Protein AF-0000000069819076 (afdb_homodimer)

Solvent-accessible surface area (backbone atoms only — not comparable to full-atom values): 9063 Å² total; per-residue (Å²): 124,87,75,81,52,74,47,79,75,46,70,41,47,54,71,68,56,49,52,50,50,51,51,43,48,52,54,26,56,74,74,36,86,50,38,36,56,28,12,39,47,42,23,50,50,45,26,71,73,72,45,77,62,42,28,18,38,19,27,62,45,67,18,59,27,71,60,57,30,87,62,34,32,40,32,31,26,49,68,74,36,34,41,37,42,33,26,36,96,124,87,75,82,50,74,48,80,76,45,72,41,48,54,68,66,58,50,50,49,52,51,52,43,48,52,53,26,58,76,75,34,87,50,40,37,55,28,12,39,47,44,24,52,50,44,26,72,72,72,44,78,64,42,28,18,39,20,29,66,46,65,19,58,27,71,61,57,29,87,61,35,33,41,32,30,26,50,68,73,38,35,38,37,40,31,28,36,96

Secondary structure (DSSP, 8-state):
-----EEEEEEES-HHHHHHHHHHHHHHHHH--SHHHHHHHHHHHHHHHH-S-EEEEEEEEEEEE----TT-EEEEEETTEEEEEEE--/-----EEEEEEES-HHHHHHHHHHHHHHHHH--SHHHHHHHHHHHHHHHH-S-EEEEEEEEEEEE----TT-EEEEEETTEEEEEEE--

Sequence (178 aa):
MSEVKAIIKNADMSEGTQQRSIDCARDAMTQFTVAKEIAAYIKKEFDSTYGPIWHCVVGRQFGSYLTHEARHFIFFYMNQMAILIFKAGMSEVKAIIKNADMSEGTQQRSIDCARDAMTQFTVAKEIAAYIKKEFDSTYGPIWHCVVGRQFGSYLTHEARHFIFFYMNQMAILIFKAG

Foldseek 3Di:
DPPQDKFWDDFQADPVVVVVLVVLLVVLVVVDPDQVSSFVSSQVVCCVPPNDDKGKGKAQDDDDDADADGNFWTWMDRVRMIMTMGHHD/DPDQDKFWDDFQADPVVVVVLVVLLVVLVVPDPDQVSSFVSSQVVCCVVPNDDKGKGKAQDDDDDADADGNFWTWMDRVRMIMTMGHHD

Radius of gyration: 15.88 Å; Cα contacts (8 Å, |Δi|>4): 368; chains: 2; bounding box: 34×47×29 Å

pLDDT: mean 93.47, std 9.21, range [43.62, 98.38]

Structure (mmCIF, N/CA/C/O backbone):
data_AF-0000000069819076-model_v1
#
loop_
_entity.id
_entity.type
_entity.pdbx_description
1 polymer 'Dynein light chain'
#
loop_
_atom_site.group_PDB
_atom_site.id
_atom_site.type_symbol
_atom_site.label_atom_id
_atom_site.label_alt_id
_atom_site.label_comp_id
_atom_site.label_asym_id
_atom_site.label_entity_id
_atom_site.label_seq_id
_atom_site.pdbx_PDB_ins_code
_atom_site.Cartn_x
_atom_site.Cartn_y
_atom_site.Cartn_z
_atom_site.occupancy
_atom_site.B_iso_or_equiv
_atom_site.auth_seq_id
_atom_site.auth_comp_id
_atom_site.auth_asym_id
_atom_site.auth_atom_id
_atom_site.pdbx_PDB_model_num
ATOM 1 N N . MET A 1 1 ? -19.812 22.844 8.164 1 43.62 1 MET A N 1
ATOM 2 C CA . MET A 1 1 ? -19.312 21.703 7.395 1 43.62 1 MET A CA 1
ATOM 3 C C . MET A 1 1 ? -18.469 20.781 8.266 1 43.62 1 MET A C 1
ATOM 5 O O . MET A 1 1 ? -17.594 21.234 8.992 1 43.62 1 MET A O 1
ATOM 9 N N . SER A 1 2 ? -18.969 19.75 8.773 1 51.81 2 SER A N 1
ATOM 10 C CA . SER A 1 2 ? -18.375 18.922 9.82 1 51.81 2 SER A CA 1
ATOM 11 C C . SER A 1 2 ? -16.906 18.656 9.539 1 51.81 2 SER A C 1
ATOM 13 O O . SER A 1 2 ? -16.531 18.281 8.422 1 51.81 2 SER A O 1
ATOM 15 N N . GLU A 1 3 ? -16 19.25 10.227 1 63.34 3 GLU A N 1
ATOM 16 C CA . GLU A 1 3 ? -14.555 19.281 10.07 1 63.34 3 GLU A CA 1
ATOM 17 C C . GLU A 1 3 ? -13.984 17.859 9.961 1 63.34 3 GLU A C 1
ATOM 19 O O . GLU A 1 3 ? -14.32 17 10.766 1 63.34 3 GLU A O 1
ATOM 24 N N . VAL A 1 4 ? -13.523 17.438 8.781 1 76.25 4 VAL A N 1
ATOM 25 C CA . VAL A 1 4 ? -12.859 16.141 8.602 1 76.25 4 VAL A CA 1
ATOM 26 C C . VAL A 1 4 ? -11.727 16 9.609 1 76.25 4 VAL A C 1
ATOM 28 O O . VAL A 1 4 ? -10.789 16.797 9.625 1 76.25 4 VAL A O 1
ATOM 31 N N . LYS A 1 5 ? -12.008 15.156 10.609 1 89.5 5 LY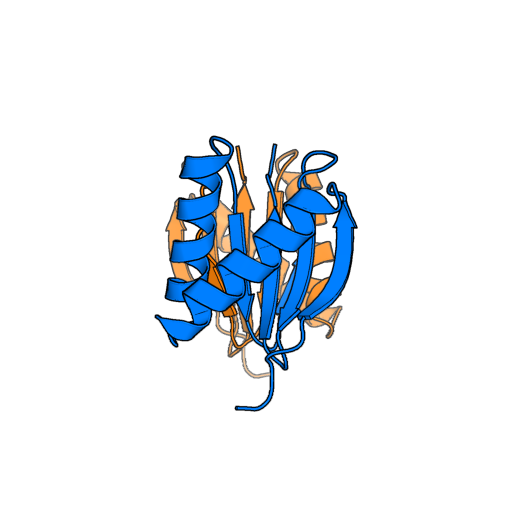S A N 1
ATOM 32 C CA . LYS A 1 5 ? -11.031 14.922 11.664 1 89.5 5 LYS A CA 1
ATOM 33 C C . LYS A 1 5 ? -10.039 13.836 11.273 1 89.5 5 LYS A C 1
ATOM 35 O O . LYS A 1 5 ? -10.438 12.781 10.758 1 89.5 5 LYS A O 1
ATOM 40 N N . ALA A 1 6 ? -8.844 14.18 11.375 1 95.69 6 ALA A N 1
ATOM 41 C CA . ALA A 1 6 ? -7.781 13.203 11.133 1 95.69 6 ALA A CA 1
ATOM 42 C C . ALA A 1 6 ? -7.367 12.508 12.422 1 95.69 6 ALA A C 1
ATOM 44 O O . ALA A 1 6 ? -7.25 13.148 13.469 1 95.69 6 ALA A O 1
ATOM 45 N N . ILE A 1 7 ? -7.281 11.188 12.414 1 97.06 7 ILE A N 1
ATOM 46 C CA . ILE A 1 7 ? -6.789 10.391 13.539 1 97.06 7 ILE A CA 1
ATOM 47 C C . ILE A 1 7 ? -5.562 9.594 13.102 1 97.06 7 ILE A C 1
ATOM 49 O O . ILE A 1 7 ? -5.68 8.641 12.328 1 97.06 7 ILE A O 1
ATOM 53 N N . ILE A 1 8 ? -4.434 9.977 13.719 1 97.38 8 ILE A N 1
ATOM 54 C CA . ILE A 1 8 ? -3.201 9.266 13.398 1 97.38 8 ILE A CA 1
ATOM 55 C C . ILE A 1 8 ? -3.141 7.953 14.18 1 97.38 8 ILE A C 1
ATOM 57 O O . ILE A 1 8 ? -3.24 7.957 15.414 1 97.38 8 ILE A O 1
ATOM 61 N N . LYS A 1 9 ? -3.01 6.898 13.422 1 96.75 9 LYS A N 1
ATOM 62 C CA . LYS A 1 9 ? -2.916 5.59 14.062 1 96.75 9 LYS A CA 1
ATOM 63 C C . LYS A 1 9 ? -1.46 5.191 14.281 1 96.75 9 LYS A C 1
ATOM 65 O O . LYS A 1 9 ? -1.131 4.57 15.297 1 96.75 9 LYS A O 1
ATOM 70 N N . ASN A 1 10 ? -0.64 5.434 13.352 1 96.38 10 ASN A N 1
ATOM 71 C CA . ASN A 1 10 ? 0.79 5.156 13.43 1 96.38 10 ASN A CA 1
ATOM 72 C C . ASN A 1 10 ? 1.602 6.168 12.625 1 96.38 10 ASN A C 1
ATOM 74 O O . ASN A 1 10 ? 1.202 6.559 11.531 1 96.38 10 ASN A O 1
ATOM 78 N N . ALA A 1 11 ? 2.682 6.652 13.281 1 97.19 11 ALA A N 1
ATOM 79 C CA . ALA A 1 11 ? 3.543 7.59 12.57 1 97.19 11 ALA A CA 1
ATOM 80 C C . ALA A 1 11 ? 5 7.426 12.992 1 97.19 11 ALA A C 1
ATOM 82 O O . ALA A 1 11 ? 5.293 7.246 14.18 1 97.19 11 ALA A O 1
ATOM 83 N N . ASP A 1 12 ? 5.871 7.25 12.023 1 97.25 12 ASP A N 1
ATOM 84 C CA . ASP A 1 12 ? 7.312 7.441 12.141 1 97.25 12 ASP A CA 1
ATOM 85 C C . ASP A 1 12 ? 7.785 8.594 11.266 1 97.25 12 ASP A C 1
ATOM 87 O O . ASP A 1 12 ? 8.352 8.375 10.188 1 97.25 12 ASP A O 1
ATOM 91 N N . MET A 1 13 ? 7.473 9.758 11.742 1 96.25 13 MET A N 1
ATOM 92 C CA . MET A 1 13 ? 7.625 10.984 10.969 1 96.25 13 MET A CA 1
ATOM 93 C C . MET A 1 13 ? 7.551 12.211 11.875 1 96.25 13 MET A C 1
ATOM 95 O O . MET A 1 13 ? 6.922 12.172 12.93 1 96.25 13 MET A O 1
ATOM 99 N N . SER A 1 14 ? 8.18 13.273 11.492 1 96.56 14 SER A N 1
ATOM 100 C CA . SER A 1 14 ? 8.117 14.492 12.297 1 96.56 14 SER A CA 1
ATOM 101 C C . SER A 1 14 ? 6.691 15.031 12.375 1 96.56 14 SER A C 1
ATOM 103 O O . SER A 1 14 ? 5.883 14.805 11.469 1 96.56 14 SER A O 1
ATOM 105 N N . GLU A 1 15 ? 6.406 15.711 13.461 1 96.5 15 GLU A N 1
ATOM 106 C CA . GLU A 1 15 ? 5.07 16.266 13.648 1 96.5 15 GLU A CA 1
ATOM 107 C C . GLU A 1 15 ? 4.707 17.219 12.508 1 96.5 15 GLU A C 1
ATOM 109 O O . GLU A 1 15 ? 3.551 17.266 12.078 1 96.5 15 GLU A O 1
ATOM 114 N N . GLY A 1 16 ? 5.629 17.953 12.109 1 96.31 16 GLY A N 1
ATOM 115 C CA . GLY A 1 16 ? 5.383 18.859 11 1 96.31 16 GLY A CA 1
ATOM 116 C C . GLY A 1 16 ? 4.965 18.141 9.727 1 96.31 16 GLY A C 1
ATOM 117 O O . GLY A 1 16 ? 4.004 18.547 9.07 1 96.31 16 GLY A O 1
ATOM 118 N N . THR A 1 17 ? 5.68 17.141 9.383 1 96.88 17 THR A N 1
ATOM 119 C CA . THR A 1 17 ? 5.367 16.391 8.172 1 96.88 17 THR A CA 1
ATOM 120 C C . THR A 1 17 ? 4.051 15.641 8.328 1 96.88 17 THR A C 1
ATOM 122 O O . THR A 1 17 ? 3.309 15.469 7.359 1 96.88 17 THR A O 1
ATOM 125 N N . GLN A 1 18 ? 3.758 15.234 9.547 1 97.88 18 GLN A N 1
ATOM 126 C CA . GLN A 1 18 ? 2.461 14.617 9.805 1 97.88 18 GLN A CA 1
ATOM 127 C C . GLN A 1 18 ? 1.318 15.562 9.461 1 97.88 18 GLN A C 1
ATOM 129 O O . GLN A 1 18 ? 0.36 15.18 8.789 1 97.88 18 GLN A O 1
ATOM 134 N N . GLN A 1 19 ? 1.513 16.766 9.922 1 97.56 19 GLN A N 1
ATOM 135 C CA . GLN A 1 19 ? 0.475 17.75 9.641 1 97.56 19 GLN A CA 1
ATOM 136 C C . GLN A 1 19 ? 0.372 18.031 8.141 1 97.56 19 GLN A C 1
ATOM 138 O O . GLN A 1 19 ? -0.726 18.203 7.609 1 97.56 19 GLN A O 1
ATOM 143 N N . ARG A 1 20 ? 1.512 18.062 7.516 1 97.06 20 ARG A N 1
ATOM 144 C CA . ARG A 1 20 ? 1.506 18.234 6.066 1 97.06 20 ARG A CA 1
ATOM 145 C C . ARG A 1 20 ? 0.796 17.062 5.379 1 97.06 20 ARG A C 1
ATOM 147 O O . ARG A 1 20 ? 0.088 17.266 4.391 1 97.06 20 ARG A O 1
ATOM 154 N N . SER A 1 21 ? 0.999 15.875 5.824 1 98.31 21 SER A N 1
ATOM 155 C CA . SER A 1 21 ? 0.324 14.703 5.289 1 98.31 21 SER A CA 1
ATOM 156 C C . SER A 1 21 ? -1.191 14.836 5.395 1 98.31 21 SER A C 1
ATOM 158 O O . SER A 1 21 ? -1.913 14.57 4.43 1 98.31 21 SER A O 1
ATOM 160 N N . ILE A 1 22 ? -1.616 15.297 6.504 1 98 22 ILE A N 1
ATOM 161 C CA . ILE A 1 22 ? -3.041 15.461 6.766 1 98 22 ILE A CA 1
ATOM 162 C C . ILE A 1 22 ? -3.613 16.547 5.859 1 98 22 ILE A C 1
ATOM 164 O O . ILE A 1 22 ? -4.664 16.359 5.242 1 98 22 ILE A O 1
ATOM 168 N N . ASP A 1 23 ? -2.93 17.578 5.781 1 97.69 23 ASP A N 1
ATOM 169 C CA . ASP A 1 23 ? -3.385 18.688 4.934 1 97.69 23 ASP A CA 1
ATOM 170 C C . ASP A 1 23 ? -3.455 18.266 3.471 1 97.69 23 ASP A C 1
ATOM 172 O O . ASP A 1 23 ? -4.398 18.609 2.76 1 97.69 23 ASP A O 1
ATOM 176 N N . CYS A 1 24 ? -2.502 17.594 3.041 1 97.69 24 CYS A N 1
ATOM 177 C CA . CYS A 1 24 ? -2.475 17.109 1.663 1 97.69 24 CYS A CA 1
ATOM 178 C C . CYS A 1 24 ? -3.645 16.172 1.388 1 97.69 24 CYS A C 1
ATOM 180 O O . CYS A 1 24 ? -4.277 16.266 0.335 1 97.69 24 CYS A O 1
ATOM 182 N N . ALA A 1 25 ? -3.873 15.289 2.332 1 97.88 25 ALA A N 1
ATOM 183 C CA . ALA A 1 25 ? -4.988 14.359 2.191 1 97.88 25 ALA A CA 1
ATOM 184 C C . ALA A 1 25 ? -6.32 15.102 2.139 1 97.88 25 ALA A C 1
ATOM 186 O O . ALA A 1 25 ? -7.199 14.75 1.344 1 97.88 25 ALA A O 1
ATOM 187 N N . ARG A 1 26 ? -6.434 16.062 2.957 1 97.12 26 ARG A N 1
ATOM 188 C CA . ARG A 1 26 ? -7.645 16.891 2.953 1 97.12 26 ARG A CA 1
ATOM 189 C C . ARG A 1 26 ? -7.848 17.547 1.598 1 97.12 26 ARG A C 1
ATOM 191 O O . ARG A 1 26 ? -8.953 17.531 1.045 1 97.12 26 ARG A O 1
ATOM 198 N N . ASP A 1 27 ? -6.812 18.125 1.108 1 97.38 27 ASP A N 1
ATOM 199 C CA . ASP A 1 27 ? -6.871 18.75 -0.208 1 97.38 27 ASP A CA 1
ATOM 200 C C . ASP A 1 27 ? -7.27 17.75 -1.281 1 97.38 27 ASP A C 1
ATOM 202 O O . ASP A 1 27 ? -8.117 18.031 -2.131 1 97.38 27 ASP A O 1
ATOM 206 N N . ALA A 1 28 ? -6.648 16.641 -1.259 1 97.62 28 ALA A N 1
ATOM 207 C CA . ALA A 1 28 ? -6.93 15.602 -2.244 1 97.62 28 ALA A CA 1
ATOM 208 C C . ALA A 1 28 ? -8.391 15.172 -2.182 1 97.62 28 ALA A C 1
ATOM 210 O O . ALA A 1 28 ? -9.047 15.023 -3.217 1 97.62 28 ALA A O 1
ATOM 211 N N . MET A 1 29 ? -8.914 15.008 -0.981 1 96.12 29 MET A N 1
ATOM 212 C CA . MET A 1 29 ? -10.266 14.492 -0.795 1 96.12 29 MET A CA 1
ATOM 213 C C . MET A 1 29 ? -11.305 15.555 -1.158 1 96.12 29 MET A C 1
ATOM 215 O O . MET A 1 29 ? -12.477 15.227 -1.362 1 96.12 29 MET A O 1
ATOM 219 N N . THR A 1 30 ? -10.898 16.828 -1.165 1 95.69 30 THR A N 1
ATOM 220 C CA . THR A 1 30 ? -11.789 17.891 -1.623 1 95.69 30 THR A CA 1
ATOM 221 C C . THR A 1 30 ? -11.859 17.922 -3.146 1 95.69 30 THR A C 1
ATOM 223 O O . THR A 1 30 ? -12.836 18.406 -3.721 1 95.69 30 THR A O 1
ATOM 226 N N . GLN A 1 31 ? -10.875 17.312 -3.812 1 97.19 31 GLN A N 1
ATOM 227 C CA . GLN A 1 31 ? -10.758 17.406 -5.266 1 97.19 31 GLN A CA 1
ATOM 228 C C . GLN A 1 31 ? -11.18 16.094 -5.93 1 97.19 31 GLN A C 1
ATOM 230 O O . GLN A 1 31 ? -11.648 16.094 -7.07 1 97.19 31 GLN A O 1
ATOM 235 N N . PHE A 1 32 ? -10.984 15.031 -5.223 1 96.94 32 PHE A N 1
ATOM 236 C CA . PHE A 1 32 ? -11.219 13.719 -5.82 1 96.94 32 PHE A CA 1
ATOM 237 C C . PHE A 1 32 ? -12.07 12.852 -4.906 1 96.94 32 PHE A C 1
ATOM 239 O O . PHE A 1 32 ? -12.047 13.016 -3.684 1 96.94 32 PHE A O 1
ATOM 246 N N . THR A 1 33 ? -12.789 11.883 -5.527 1 95 33 THR A N 1
ATOM 247 C CA . THR A 1 33 ? -13.609 10.961 -4.75 1 95 33 THR A CA 1
ATOM 248 C C . THR A 1 33 ? -13.062 9.531 -4.855 1 95 33 THR A C 1
ATOM 250 O O . THR A 1 33 ? -13.305 8.703 -3.973 1 95 33 THR A O 1
ATOM 253 N N . VAL A 1 34 ? -12.359 9.266 -5.941 1 95.31 34 VAL A N 1
ATOM 254 C CA . VAL A 1 34 ? -11.828 7.926 -6.172 1 95.31 34 VAL A CA 1
ATOM 255 C C . VAL A 1 34 ? -10.531 7.742 -5.387 1 95.31 34 VAL A C 1
ATOM 257 O O . VAL A 1 34 ? -9.641 8.586 -5.449 1 95.31 34 VAL A O 1
ATOM 260 N N . ALA A 1 35 ? -10.477 6.656 -4.664 1 96.5 35 ALA A N 1
ATOM 261 C CA . ALA A 1 35 ? -9.336 6.391 -3.791 1 96.5 35 ALA A CA 1
ATOM 262 C C . ALA A 1 35 ? -8.023 6.457 -4.562 1 96.5 35 ALA A C 1
ATOM 264 O O . ALA A 1 35 ? -7.047 7.039 -4.086 1 96.5 35 ALA A O 1
ATOM 265 N N . LYS A 1 36 ? -8.016 5.914 -5.734 1 95.88 36 LYS A N 1
ATOM 266 C CA . LYS A 1 36 ? -6.805 5.883 -6.551 1 95.88 36 LYS A CA 1
ATOM 267 C C . LYS A 1 36 ? -6.348 7.293 -6.91 1 95.88 36 LYS A C 1
ATOM 269 O O . LYS A 1 36 ? -5.148 7.578 -6.926 1 95.88 36 LYS A O 1
ATOM 274 N N . GLU A 1 37 ? -7.254 8.133 -7.184 1 97.81 37 GLU A N 1
ATOM 275 C CA . GLU A 1 37 ? -6.922 9.508 -7.551 1 97.81 37 GLU A CA 1
ATOM 276 C C . GLU A 1 37 ? -6.434 10.305 -6.344 1 97.81 37 GLU A C 1
ATOM 278 O O . GLU A 1 37 ? -5.535 11.141 -6.469 1 97.81 37 GLU A O 1
ATOM 283 N N . ILE A 1 38 ? -7.043 10.039 -5.238 1 97.88 38 ILE A N 1
ATOM 284 C CA . ILE A 1 38 ? -6.594 10.664 -4 1 97.88 38 ILE A CA 1
ATOM 285 C C . ILE A 1 38 ? -5.152 10.258 -3.707 1 97.88 38 ILE A C 1
ATOM 287 O O . ILE A 1 38 ? -4.301 11.102 -3.443 1 97.88 38 ILE A O 1
ATOM 291 N N . ALA A 1 39 ? -4.922 9.016 -3.859 1 98.31 39 ALA A N 1
ATOM 292 C CA . ALA A 1 39 ? -3.576 8.492 -3.627 1 98.31 39 ALA A CA 1
ATOM 293 C C . ALA A 1 39 ? -2.574 9.094 -4.605 1 98.31 39 ALA A C 1
ATOM 295 O O . ALA A 1 39 ? -1.453 9.438 -4.223 1 98.31 39 ALA A O 1
ATOM 296 N N . ALA A 1 40 ? -2.984 9.242 -5.809 1 98.06 40 ALA A N 1
ATOM 297 C CA . ALA A 1 40 ? -2.109 9.805 -6.832 1 98.06 40 ALA A CA 1
ATOM 298 C C . ALA A 1 40 ? -1.734 11.25 -6.5 1 98.06 40 ALA A C 1
ATOM 300 O O . ALA A 1 40 ? -0.568 11.633 -6.609 1 98.06 40 ALA A O 1
ATOM 301 N N . TYR A 1 41 ? -2.686 11.961 -6.09 1 98.38 41 TYR A N 1
ATOM 302 C CA . TYR A 1 41 ? -2.445 13.359 -5.738 1 98.38 41 TYR A CA 1
ATOM 303 C C . TYR A 1 41 ? -1.442 13.461 -4.594 1 98.38 41 TYR A C 1
ATOM 305 O O . TYR A 1 41 ? -0.481 14.234 -4.676 1 98.38 41 TYR A O 1
ATOM 313 N N . ILE A 1 42 ? -1.637 12.68 -3.58 1 98.25 42 ILE A N 1
ATOM 314 C CA . ILE A 1 42 ? -0.795 12.742 -2.391 1 98.25 42 ILE A CA 1
ATOM 315 C C . ILE A 1 42 ? 0.629 12.312 -2.744 1 98.25 42 ILE A C 1
ATOM 317 O O . ILE A 1 42 ? 1.594 12.984 -2.367 1 98.25 42 ILE A O 1
ATOM 321 N N . LYS A 1 43 ? 0.694 11.242 -3.412 1 97.5 43 LYS A N 1
ATOM 322 C CA . LYS A 1 43 ? 2.004 10.727 -3.795 1 97.5 43 LYS A CA 1
ATOM 323 C C . LYS A 1 43 ? 2.777 11.75 -4.625 1 97.5 43 LYS A C 1
ATOM 325 O O . LYS A 1 43 ? 3.969 11.961 -4.398 1 97.5 43 LYS A O 1
ATOM 330 N N . LYS A 1 44 ? 2.188 12.336 -5.574 1 97.5 44 LYS A N 1
ATOM 331 C CA . LYS A 1 44 ? 2.824 13.328 -6.438 1 97.5 44 LYS A CA 1
ATOM 332 C C . LYS A 1 44 ? 3.234 14.562 -5.641 1 97.5 44 LYS A C 1
ATOM 334 O O . LYS A 1 44 ? 4.32 15.109 -5.848 1 97.5 44 LYS A O 1
ATOM 339 N N . GLU A 1 45 ? 2.383 14.977 -4.77 1 97.69 45 GLU A N 1
ATOM 340 C CA . GLU A 1 45 ? 2.709 16.125 -3.922 1 97.69 45 GLU A CA 1
ATOM 341 C C . GLU A 1 45 ? 3.934 15.836 -3.057 1 97.69 45 GLU A C 1
ATOM 343 O O . GLU A 1 45 ? 4.809 16.688 -2.904 1 97.69 45 GLU A O 1
ATOM 348 N N . PHE A 1 46 ? 3.988 14.68 -2.562 1 97.31 46 PHE A N 1
ATOM 349 C CA . PHE A 1 46 ? 5.105 14.32 -1.698 1 97.31 46 PHE A CA 1
ATOM 350 C C . PHE A 1 46 ? 6.387 14.164 -2.508 1 97.31 46 PHE A C 1
ATOM 352 O O . PHE A 1 46 ? 7.461 14.586 -2.068 1 97.31 46 PHE A O 1
ATOM 359 N N . ASP A 1 47 ? 6.254 13.625 -3.604 1 96 47 ASP A N 1
ATOM 360 C CA . ASP A 1 47 ? 7.426 13.539 -4.465 1 96 47 ASP A CA 1
ATOM 361 C C . ASP A 1 47 ? 7.945 14.93 -4.828 1 96 47 ASP A C 1
ATOM 363 O O . ASP A 1 47 ? 9.156 15.156 -4.848 1 96 47 ASP A O 1
ATOM 367 N N . SER A 1 48 ? 7.023 15.719 -5.137 1 97.25 48 SER A N 1
ATOM 368 C CA . SER A 1 48 ? 7.395 17.062 -5.543 1 97.25 48 SER A CA 1
ATOM 369 C C . SER A 1 48 ? 8 17.859 -4.383 1 97.25 48 SER A C 1
ATOM 371 O O . SER A 1 48 ? 8.953 18.609 -4.566 1 97.25 48 SER A O 1
ATOM 373 N N . THR A 1 49 ? 7.527 17.641 -3.186 1 96.44 49 THR A N 1
ATOM 374 C CA . THR A 1 49 ? 7.906 18.438 -2.023 1 96.44 49 THR A CA 1
ATOM 375 C C . THR A 1 49 ? 9.156 17.859 -1.361 1 96.44 49 THR A C 1
ATOM 377 O O . THR A 1 49 ? 10.023 18.609 -0.907 1 96.44 49 THR A O 1
ATOM 380 N N . TYR A 1 50 ? 9.289 16.516 -1.293 1 93.94 50 TYR A N 1
ATOM 381 C CA . TYR A 1 50 ? 10.32 15.906 -0.465 1 93.94 50 TYR A CA 1
ATOM 382 C C . TYR A 1 50 ? 11.258 15.055 -1.308 1 93.94 50 TYR A C 1
ATOM 384 O O . TYR A 1 50 ? 12.219 14.469 -0.786 1 93.94 50 TYR A O 1
ATOM 392 N N . GLY A 1 51 ? 11.047 14.953 -2.613 1 92 51 GLY A N 1
ATOM 393 C CA . GLY A 1 51 ? 11.859 14.102 -3.465 1 92 51 GLY A CA 1
ATOM 394 C C . GLY A 1 51 ? 11.375 12.672 -3.512 1 92 51 GLY A C 1
ATOM 395 O O . GLY A 1 51 ? 10.75 12.188 -2.564 1 92 51 GLY A O 1
ATOM 396 N N . PRO A 1 52 ? 11.594 11.977 -4.574 1 88.44 52 PRO A N 1
ATOM 397 C CA . PRO A 1 52 ? 11.211 10.57 -4.688 1 88.44 52 PRO A CA 1
ATOM 398 C C . PRO A 1 52 ? 11.945 9.672 -3.695 1 88.44 52 PRO A C 1
ATOM 400 O O . PRO A 1 52 ? 12.992 10.055 -3.17 1 88.44 52 PRO A O 1
ATOM 403 N N . ILE A 1 53 ? 11.352 8.383 -3.344 1 89.25 53 ILE A N 1
ATOM 404 C CA . ILE A 1 53 ? 10.234 7.66 -3.936 1 89.25 53 ILE A CA 1
ATOM 405 C C . ILE A 1 53 ? 9.156 7.43 -2.883 1 89.25 53 ILE A C 1
ATOM 407 O O . ILE A 1 53 ? 9.328 6.625 -1.968 1 89.25 53 ILE A O 1
ATOM 411 N N . TRP A 1 54 ? 8.047 8.188 -2.84 1 94.69 54 TRP A N 1
ATOM 412 C CA . TRP A 1 54 ? 6.934 8 -1.913 1 94.69 54 TRP A CA 1
ATOM 413 C C . TRP A 1 54 ? 5.887 7.062 -2.5 1 94.69 54 TRP A C 1
ATOM 415 O O . TRP A 1 54 ? 5.844 6.852 -3.715 1 94.69 54 TRP A O 1
ATOM 425 N N . HIS A 1 55 ? 5.047 6.488 -1.625 1 96 55 HIS A N 1
ATOM 426 C CA . HIS A 1 55 ? 3.906 5.633 -1.939 1 96 55 HIS A CA 1
ATOM 427 C C . HIS A 1 55 ? 2.686 6.02 -1.11 1 96 55 HIS A C 1
ATOM 429 O O . HIS A 1 55 ? 2.82 6.445 0.038 1 96 55 HIS A O 1
ATOM 435 N N . CYS A 1 56 ? 1.58 5.887 -1.694 1 97.69 56 CYS A N 1
ATOM 436 C CA . CYS A 1 56 ? 0.363 6.191 -0.952 1 97.69 56 CYS A CA 1
ATOM 437 C C . CYS A 1 56 ? -0.721 5.156 -1.233 1 97.69 56 CYS A C 1
ATOM 439 O O . CYS A 1 56 ? -0.92 4.758 -2.383 1 97.69 56 CYS A O 1
ATOM 441 N N . VAL A 1 57 ? -1.365 4.703 -0.224 1 97.75 57 VAL A N 1
ATOM 442 C CA . VAL A 1 57 ? -2.539 3.838 -0.295 1 97.75 57 VAL A CA 1
ATOM 443 C C . VAL A 1 57 ? -3.717 4.508 0.411 1 97.75 57 VAL A C 1
ATOM 445 O O . VAL A 1 57 ? -3.5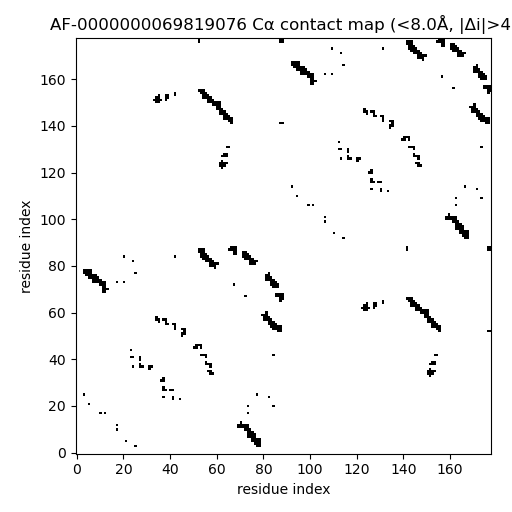68 5.031 1.517 1 97.75 57 VAL A O 1
ATOM 448 N N . VAL A 1 58 ? -4.855 4.5 -0.205 1 98 58 VAL A N 1
ATOM 449 C CA . VAL A 1 58 ? -6.07 5.102 0.336 1 98 58 VAL A CA 1
ATOM 450 C C . VAL A 1 58 ? -7.227 4.109 0.236 1 98 58 VAL A C 1
ATOM 452 O O . VAL A 1 58 ? -7.43 3.486 -0.808 1 98 58 VAL A O 1
ATOM 455 N N . GLY A 1 59 ? -7.961 4.004 1.368 1 96.75 59 GLY A N 1
ATOM 456 C CA . GLY A 1 59 ? -9.109 3.113 1.282 1 96.75 59 GLY A CA 1
ATOM 457 C C . GLY A 1 59 ? -9.852 2.975 2.596 1 96.75 59 GLY A C 1
ATOM 458 O O . GLY A 1 59 ? -9.461 3.568 3.604 1 96.75 59 GLY A O 1
ATOM 459 N N . ARG A 1 60 ? -10.977 2.225 2.631 1 92.88 60 ARG A N 1
ATOM 460 C CA . ARG A 1 60 ? -11.82 2.061 3.812 1 92.88 60 ARG A CA 1
ATOM 461 C C . ARG A 1 60 ? -11.539 0.733 4.508 1 92.88 60 ARG A C 1
ATOM 463 O O . ARG A 1 60 ? -11.727 0.609 5.719 1 92.88 60 ARG A O 1
ATOM 470 N N . GLN A 1 61 ? -11.164 -0.322 3.783 1 92.25 61 GLN A N 1
ATOM 471 C CA . GLN A 1 61 ? -10.969 -1.646 4.363 1 92.25 61 GLN A CA 1
ATOM 472 C C . GLN A 1 61 ? -9.75 -2.34 3.756 1 92.25 61 GLN A C 1
ATOM 474 O O . GLN A 1 61 ? -9.891 -3.18 2.865 1 92.25 61 GLN A O 1
ATOM 479 N N . PHE A 1 62 ? -8.625 -1.96 4.367 1 95.88 62 PHE A N 1
ATOM 480 C CA . PHE A 1 62 ? -7.426 -2.639 3.895 1 95.88 62 PHE A CA 1
ATOM 481 C C . PHE A 1 62 ? -6.426 -2.826 5.027 1 95.88 62 PHE A C 1
ATOM 483 O O . PHE A 1 62 ? -6.531 -2.176 6.07 1 95.88 62 PHE A O 1
ATOM 490 N N . GLY A 1 63 ? -5.578 -3.732 4.863 1 95.5 63 GLY A N 1
ATOM 491 C CA . GLY A 1 63 ? -4.387 -3.961 5.668 1 95.5 63 GLY A CA 1
ATOM 492 C C . GLY A 1 63 ? -3.111 -3.996 4.844 1 95.5 63 GLY A C 1
ATOM 493 O O . GLY A 1 63 ? -3.146 -4.289 3.646 1 95.5 63 GLY A O 1
ATOM 494 N N . SER A 1 64 ? -2.035 -3.582 5.566 1 95 64 SER A N 1
ATOM 495 C CA . SER A 1 64 ? -0.765 -3.545 4.848 1 95 64 SER A CA 1
ATOM 496 C C . SER A 1 64 ? 0.386 -4.008 5.73 1 95 64 SER A C 1
ATOM 498 O O . SER A 1 64 ? 0.266 -4.023 6.957 1 95 64 SER A O 1
ATOM 500 N N . TYR A 1 65 ? 1.311 -4.543 5.121 1 93.25 65 TYR A N 1
ATOM 501 C CA . TYR A 1 65 ? 2.594 -4.844 5.742 1 93.25 65 TYR A CA 1
ATOM 502 C C . TYR A 1 65 ? 3.75 -4.406 4.852 1 93.25 65 TYR A C 1
ATOM 504 O O . TYR A 1 65 ? 3.957 -4.961 3.771 1 93.25 65 TYR A O 1
ATOM 512 N N . LEU A 1 66 ? 4.391 -3.352 5.32 1 90.75 66 LEU A N 1
ATOM 513 C CA . LEU A 1 66 ? 5.363 -2.66 4.48 1 90.75 66 LEU A CA 1
ATOM 514 C C . LEU A 1 66 ? 6.66 -2.412 5.246 1 90.75 66 LEU A C 1
ATOM 516 O O . LEU A 1 66 ? 6.645 -2.262 6.469 1 90.75 66 LEU A O 1
ATOM 520 N N . THR A 1 67 ? 7.715 -2.406 4.52 1 87.75 67 THR A N 1
ATOM 521 C CA . THR A 1 67 ? 8.992 -1.923 5.039 1 87.75 67 THR A CA 1
ATOM 522 C C . THR A 1 67 ? 9.25 -0.487 4.59 1 87.75 67 THR A C 1
ATOM 524 O O . THR A 1 67 ? 9.219 -0.19 3.395 1 87.75 67 THR A O 1
ATOM 527 N N . HIS A 1 68 ? 9.43 0.378 5.531 1 85.38 68 HIS A N 1
ATOM 528 C CA . HIS A 1 68 ? 9.602 1.783 5.18 1 85.38 68 HIS A CA 1
ATOM 529 C C . HIS A 1 68 ? 10.914 2.328 5.73 1 85.38 68 HIS A C 1
ATOM 531 O O . HIS A 1 68 ? 11.5 1.751 6.656 1 85.38 68 HIS A O 1
ATOM 537 N N . GLU A 1 69 ? 11.422 3.322 5.09 1 87.12 69 GLU A N 1
ATOM 538 C CA . GLU A 1 69 ? 12.562 4.07 5.617 1 87.12 69 GLU A CA 1
ATOM 539 C C . GLU A 1 69 ? 12.203 4.777 6.922 1 87.12 69 GLU A C 1
ATOM 541 O O . GLU A 1 69 ? 11.078 5.262 7.082 1 87.12 69 GLU A O 1
ATOM 546 N N . ALA A 1 70 ? 13.148 4.859 7.75 1 89.69 70 ALA A N 1
ATOM 547 C CA . ALA A 1 70 ? 12.945 5.531 9.031 1 89.69 70 ALA A CA 1
ATOM 548 C C . ALA A 1 70 ? 12.547 6.992 8.828 1 89.69 70 ALA A C 1
ATOM 550 O O . ALA A 1 70 ? 13.078 7.668 7.945 1 89.69 70 ALA A O 1
ATOM 551 N N . ARG A 1 71 ? 11.539 7.457 9.648 1 93.12 71 ARG A N 1
ATOM 552 C CA . ARG A 1 71 ? 11.07 8.836 9.727 1 93.12 71 ARG A CA 1
ATOM 553 C C . ARG A 1 71 ? 10.289 9.227 8.477 1 93.12 71 ARG A C 1
ATOM 555 O O . ARG A 1 71 ? 10.117 10.414 8.195 1 93.12 71 ARG A O 1
ATOM 562 N N . HIS A 1 72 ? 9.805 8.242 7.656 1 95.94 72 HIS A N 1
ATOM 563 C CA . HIS A 1 72 ? 9.047 8.531 6.441 1 95.94 72 HIS A CA 1
ATOM 564 C C . HIS A 1 72 ? 7.824 7.629 6.328 1 95.94 72 HIS A C 1
ATOM 566 O O . HIS A 1 72 ? 7.578 7.039 5.273 1 95.94 72 HIS A O 1
ATOM 572 N N . PHE A 1 73 ? 7.074 7.645 7.445 1 97.12 73 PHE A N 1
ATOM 573 C CA . PHE A 1 73 ? 5.895 6.789 7.48 1 97.12 73 PHE A CA 1
ATOM 574 C C . PHE A 1 73 ? 4.773 7.441 8.281 1 97.12 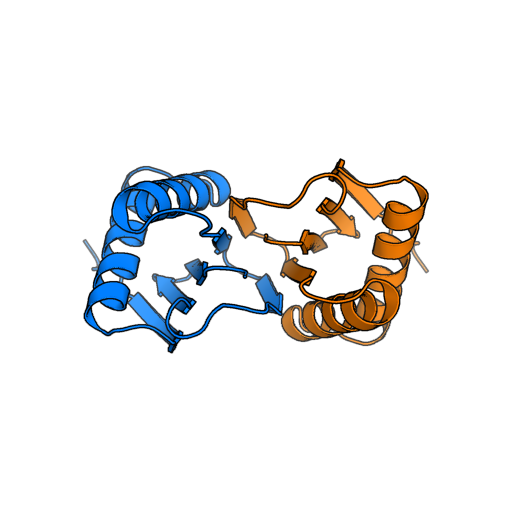73 PHE A C 1
ATOM 576 O O . PHE A 1 73 ? 5.004 7.926 9.391 1 97.12 73 PHE A O 1
ATOM 583 N N . ILE A 1 74 ? 3.521 7.34 7.703 1 98.19 74 ILE A N 1
ATOM 584 C CA . ILE A 1 74 ? 2.357 7.754 8.477 1 98.19 74 ILE A CA 1
ATOM 585 C C . ILE A 1 74 ? 1.125 6.984 8.008 1 98.19 74 ILE A C 1
ATOM 587 O O . ILE A 1 74 ? 0.95 6.746 6.812 1 98.19 74 ILE A O 1
ATOM 591 N N . PHE A 1 75 ? 0.339 6.582 8.969 1 97.81 75 PHE A N 1
ATOM 592 C CA . PHE A 1 75 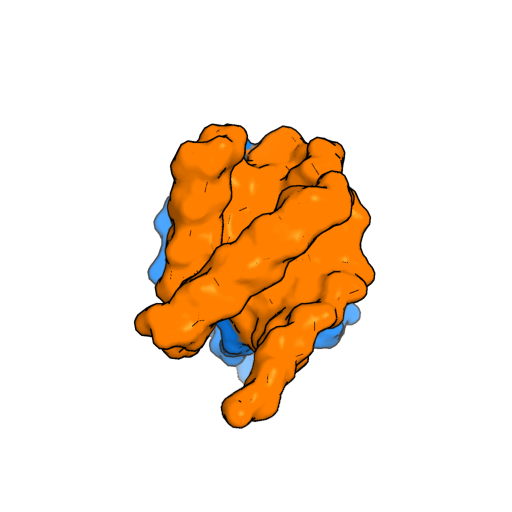? -0.949 5.926 8.773 1 97.81 75 PHE A CA 1
ATOM 593 C C . PHE A 1 75 ? -2.037 6.609 9.594 1 97.81 75 PHE A C 1
ATOM 595 O O . PHE A 1 75 ? -1.949 6.672 10.82 1 97.81 75 PHE A O 1
ATOM 602 N N . PHE A 1 76 ? -3.051 7.094 8.914 1 98.25 76 PHE A N 1
ATOM 603 C CA . PHE A 1 76 ? -4.086 7.816 9.641 1 98.25 76 PHE A CA 1
ATOM 604 C C . PHE A 1 76 ? -5.434 7.68 8.938 1 98.25 76 PHE A C 1
ATOM 606 O O . PHE A 1 76 ? -5.508 7.207 7.805 1 98.25 76 PHE A O 1
ATOM 613 N N . TYR A 1 77 ? -6.441 8.062 9.711 1 97 77 TYR A N 1
ATOM 614 C CA . TYR A 1 77 ? -7.801 8.094 9.18 1 97 77 TYR A CA 1
ATOM 615 C C . TYR A 1 77 ? -8.281 9.531 9 1 97 77 TYR A C 1
ATOM 617 O O . TYR A 1 77 ? -7.977 10.398 9.82 1 97 77 TYR A O 1
ATOM 625 N N . MET A 1 78 ? -8.914 9.742 7.922 1 96 78 MET A N 1
ATOM 626 C CA . MET A 1 78 ? -9.781 10.898 7.75 1 96 78 MET A CA 1
ATOM 627 C C . MET A 1 78 ? -11.25 10.484 7.684 1 96 78 MET A C 1
ATOM 629 O O . MET A 1 78 ? -11.703 9.961 6.66 1 96 78 MET A O 1
ATOM 633 N N . ASN A 1 79 ? -11.898 10.766 8.781 1 89.81 79 ASN A N 1
ATOM 634 C CA . ASN A 1 79 ? -13.18 10.102 8.992 1 89.81 79 ASN A CA 1
ATOM 635 C C . ASN A 1 79 ? -13.062 8.586 8.828 1 89.81 79 ASN A C 1
ATOM 637 O O . ASN A 1 79 ? -12.406 7.922 9.633 1 89.81 79 ASN A O 1
ATOM 641 N N . GLN A 1 80 ? -13.727 8.086 7.715 1 91.44 80 GLN A N 1
ATOM 642 C CA . GLN A 1 80 ? -13.695 6.629 7.605 1 91.44 80 GLN A CA 1
ATOM 643 C C . GLN A 1 80 ? -12.68 6.176 6.566 1 91.44 80 GLN A C 1
ATOM 645 O O . GLN A 1 80 ? -12.477 4.977 6.367 1 91.44 80 GLN A O 1
ATOM 650 N N . MET A 1 81 ? -11.969 7.113 6.012 1 94.88 81 MET A N 1
ATOM 651 C CA . MET A 1 81 ? -10.984 6.781 4.984 1 94.88 81 MET A CA 1
ATOM 652 C C . MET A 1 81 ? -9.594 6.629 5.594 1 94.88 81 MET A C 1
ATOM 654 O O . MET A 1 81 ? -9.117 7.523 6.293 1 94.88 81 MET A O 1
ATOM 658 N N . ALA A 1 82 ? -8.977 5.492 5.355 1 97.19 82 ALA A N 1
ATOM 659 C CA . ALA A 1 82 ? -7.613 5.25 5.809 1 97.19 82 ALA A CA 1
ATOM 660 C C . ALA A 1 82 ? -6.598 5.723 4.77 1 97.19 82 ALA A C 1
ATOM 662 O O . ALA A 1 82 ? -6.785 5.516 3.57 1 97.19 82 ALA A O 1
ATOM 663 N N . ILE A 1 83 ? -5.496 6.332 5.211 1 98.12 83 ILE A N 1
ATOM 664 C CA . ILE A 1 83 ? -4.449 6.844 4.336 1 98.12 83 ILE A CA 1
ATOM 665 C C . ILE A 1 83 ? -3.082 6.391 4.848 1 98.12 83 ILE A C 1
ATOM 667 O O . ILE A 1 83 ? -2.754 6.586 6.02 1 98.12 83 ILE A O 1
ATOM 671 N N . LEU A 1 84 ? -2.355 5.785 3.949 1 98 84 LEU A N 1
ATOM 672 C CA . LEU A 1 84 ? -1.001 5.316 4.219 1 98 84 LEU A CA 1
ATOM 673 C C . LEU A 1 84 ? 0.002 5.988 3.285 1 98 84 LEU A C 1
ATOM 675 O O . LEU A 1 84 ? -0.12 5.887 2.062 1 98 84 LEU A O 1
ATOM 679 N N . ILE A 1 85 ? 0.931 6.715 3.855 1 98 85 ILE A N 1
ATOM 680 C CA . ILE A 1 85 ? 1.994 7.395 3.121 1 98 85 ILE A CA 1
ATOM 681 C C . ILE A 1 85 ? 3.354 6.945 3.648 1 98 85 ILE A C 1
ATOM 683 O O . ILE A 1 85 ? 3.592 6.957 4.859 1 98 85 ILE A O 1
ATOM 687 N N . PHE A 1 86 ? 4.215 6.52 2.719 1 96.62 86 PHE A N 1
ATOM 688 C CA . PHE A 1 86 ? 5.508 6.059 3.207 1 96.62 86 PHE A CA 1
ATOM 689 C C . PHE A 1 86 ? 6.547 6.082 2.092 1 96.62 86 PHE A C 1
ATOM 691 O O . PHE A 1 86 ? 6.199 6.191 0.914 1 96.62 86 PHE A O 1
ATOM 698 N N . LYS A 1 87 ? 7.766 6.152 2.475 1 92.69 87 LYS A N 1
ATOM 699 C CA . LYS A 1 87 ? 8.883 5.875 1.577 1 92.69 87 LYS A CA 1
ATOM 700 C C . LYS A 1 87 ? 9.422 4.465 1.785 1 92.69 87 LYS A C 1
ATOM 702 O O . LYS A 1 87 ? 9.578 4.016 2.924 1 92.69 87 LYS A O 1
ATOM 707 N N . ALA A 1 88 ? 9.344 3.691 0.534 1 81.06 88 ALA A N 1
ATOM 708 C CA . ALA A 1 88 ? 9.891 2.338 0.611 1 81.06 88 ALA A CA 1
ATOM 709 C C . ALA A 1 88 ? 11.344 2.307 0.146 1 81.06 88 ALA A C 1
ATOM 711 O O . ALA A 1 88 ? 11.664 2.77 -0.951 1 81.06 88 ALA A O 1
ATOM 712 N N . GLY A 1 89 ? 12.438 2.137 0.873 1 63.34 89 GLY A N 1
ATOM 713 C CA . GLY A 1 89 ? 13.852 2.053 0.542 1 63.34 89 GLY A CA 1
ATOM 714 C C . GLY A 1 89 ? 14.75 1.973 1.764 1 63.34 89 GLY A C 1
ATOM 715 O O . GLY A 1 89 ? 14.312 2.271 2.879 1 63.34 89 GLY A O 1
ATOM 716 N N . MET B 1 1 ? -15.961 -26.953 -2.959 1 43.94 1 MET B N 1
ATOM 717 C CA . MET B 1 1 ? -15.5 -25.719 -2.311 1 43.94 1 MET B CA 1
ATOM 718 C C . MET B 1 1 ? -15.172 -24.656 -3.344 1 43.94 1 MET B C 1
ATOM 720 O O . MET B 1 1 ? -14.477 -24.922 -4.324 1 43.94 1 MET B O 1
ATOM 724 N N . SER B 1 2 ? -15.992 -23.734 -3.611 1 52.28 2 SER B N 1
ATOM 725 C CA . SER B 1 2 ? -15.93 -22.828 -4.746 1 52.28 2 SER B CA 1
ATOM 726 C C . SER B 1 2 ? -14.523 -22.25 -4.926 1 52.28 2 SER B C 1
ATOM 728 O O . SER B 1 2 ? -13.906 -21.797 -3.957 1 52.28 2 SER B O 1
ATOM 730 N N . GLU B 1 3 ? -13.805 -22.656 -5.891 1 63.81 3 GLU B N 1
ATOM 731 C CA . GLU B 1 3 ? -12.406 -22.391 -6.195 1 63.81 3 GLU B CA 1
ATOM 732 C C . GLU B 1 3 ? -12.125 -20.891 -6.207 1 63.81 3 GLU B C 1
ATOM 734 O O . GLU B 1 3 ? -12.852 -20.125 -6.832 1 63.81 3 GLU B O 1
ATOM 739 N N . VAL B 1 4 ? -11.391 -20.344 -5.215 1 76.62 4 VAL B N 1
ATOM 740 C CA . VAL B 1 4 ? -10.961 -18.953 -5.195 1 76.62 4 VAL B CA 1
ATOM 741 C C . VAL B 1 4 ? -10.258 -18.609 -6.508 1 76.62 4 VAL B C 1
ATOM 743 O O . VAL B 1 4 ? -9.234 -19.203 -6.84 1 76.62 4 VAL B O 1
ATOM 746 N N . LYS B 1 5 ? -10.992 -17.859 -7.32 1 89.62 5 LYS B N 1
ATOM 747 C CA . LYS B 1 5 ? -10.461 -17.453 -8.617 1 89.62 5 LYS B CA 1
ATOM 748 C C . LYS B 1 5 ? -9.641 -16.172 -8.5 1 89.62 5 LYS B C 1
ATOM 750 O O . LYS B 1 5 ? -10.07 -15.211 -7.855 1 89.62 5 LYS B O 1
ATOM 755 N N . ALA B 1 6 ? -8.492 -16.25 -8.992 1 95.75 6 ALA B N 1
ATOM 756 C CA . ALA B 1 6 ? -7.633 -15.07 -9.039 1 95.75 6 ALA B CA 1
ATOM 757 C C . ALA B 1 6 ? -7.773 -14.344 -10.375 1 95.75 6 ALA B C 1
ATOM 759 O O . ALA B 1 6 ? -7.824 -14.984 -11.43 1 95.75 6 ALA B O 1
ATOM 760 N N . ILE B 1 7 ? -7.973 -13.047 -10.344 1 97.06 7 ILE B N 1
ATOM 761 C CA . ILE B 1 7 ? -8.008 -12.203 -11.539 1 97.06 7 ILE B CA 1
ATOM 762 C C . ILE B 1 7 ? -6.918 -11.141 -11.453 1 97.06 7 ILE B C 1
ATOM 764 O O . ILE B 1 7 ? -7.004 -10.211 -10.641 1 97.06 7 ILE B O 1
ATOM 768 N N . ILE B 1 8 ? -5.961 -11.281 -12.383 1 97.31 8 ILE B N 1
ATOM 769 C CA . ILE B 1 8 ? -4.875 -10.312 -12.422 1 97.31 8 ILE B CA 1
ATOM 770 C C . ILE B 1 8 ? -5.336 -9.047 -13.148 1 97.31 8 ILE B C 1
ATOM 772 O O . ILE B 1 8 ? -5.789 -9.117 -14.297 1 97.31 8 ILE B O 1
ATOM 776 N N . LYS B 1 9 ? -5.234 -7.961 -12.422 1 96.69 9 LYS B N 1
ATOM 777 C CA . LYS B 1 9 ? -5.621 -6.684 -13.023 1 96.69 9 LYS B CA 1
ATOM 778 C C . LYS B 1 9 ? -4.418 -5.988 -13.648 1 96.69 9 LYS B C 1
ATOM 780 O O . LYS B 1 9 ? -4.539 -5.348 -14.695 1 96.69 9 LYS B O 1
ATOM 785 N N . ASN B 1 10 ? -3.324 -6.012 -13.008 1 96.44 10 ASN B N 1
ATOM 786 C CA . ASN B 1 10 ? -2.076 -5.43 -13.492 1 96.44 10 ASN B CA 1
ATOM 787 C C . ASN B 1 10 ? -0.865 -6.211 -12.992 1 96.44 10 ASN B C 1
ATOM 789 O O . ASN B 1 10 ? -0.83 -6.637 -11.836 1 96.44 10 ASN B O 1
ATOM 793 N N . ALA B 1 11 ? 0.071 -6.473 -13.953 1 97.19 11 ALA B N 1
ATOM 794 C CA . ALA B 1 11 ? 1.288 -7.172 -13.555 1 97.19 11 ALA B CA 1
ATOM 795 C C . ALA B 1 11 ? 2.486 -6.707 -14.375 1 97.19 11 ALA B C 1
ATOM 797 O O . ALA B 1 11 ? 2.375 -6.508 -15.586 1 97.19 11 ALA B O 1
ATOM 798 N N . ASP B 1 12 ? 3.539 -6.316 -13.695 1 97.19 12 ASP B N 1
ATOM 799 C CA . ASP B 1 12 ? 4.891 -6.195 -14.234 1 97.19 12 ASP B CA 1
ATOM 800 C C . ASP B 1 12 ? 5.836 -7.191 -13.562 1 97.19 12 ASP B C 1
ATOM 802 O O . ASP B 1 12 ? 6.633 -6.816 -12.703 1 97.19 12 ASP B O 1
ATOM 806 N N . MET B 1 13 ? 5.66 -8.414 -13.977 1 96.19 13 MET B N 1
ATOM 807 C CA . MET B 1 13 ? 6.293 -9.547 -13.32 1 96.19 13 MET B CA 1
ATOM 808 C C . MET B 1 13 ? 6.23 -10.797 -14.203 1 96.19 13 MET B C 1
ATOM 810 O O . MET B 1 13 ? 5.32 -10.93 -15.023 1 96.19 13 MET B O 1
ATOM 814 N N . SER B 1 14 ? 7.152 -11.688 -14.055 1 96.5 14 SER B N 1
ATOM 815 C CA . SER B 1 14 ? 7.125 -12.914 -14.844 1 96.5 14 SER B CA 1
ATOM 816 C C . SER B 1 14 ? 5.895 -13.75 -14.516 1 96.5 14 SER B C 1
ATOM 818 O O . SER B 1 14 ? 5.355 -13.672 -13.414 1 96.5 14 SER B O 1
ATOM 820 N N . GLU B 1 15 ? 5.465 -14.508 -15.5 1 96.5 15 GLU B N 1
ATOM 821 C CA . GLU B 1 15 ? 4.285 -15.352 -15.312 1 96.5 15 GLU B CA 1
ATOM 822 C C . GLU B 1 15 ? 4.484 -16.312 -14.148 1 96.5 15 GLU B C 1
ATOM 824 O O . GLU B 1 15 ? 3.541 -16.609 -13.398 1 96.5 15 GLU B O 1
ATOM 829 N N . GLY B 1 16 ? 5.617 -16.812 -14.07 1 96.31 16 GLY B N 1
ATOM 830 C CA . GLY B 1 16 ? 5.91 -17.719 -12.961 1 96.31 16 GLY B CA 1
ATOM 831 C C . GLY B 1 16 ? 5.734 -17.062 -11.602 1 96.31 16 GLY B C 1
ATOM 832 O O . GLY B 1 16 ? 5.129 -17.656 -10.703 1 96.31 16 GLY B O 1
ATOM 833 N N . THR B 1 17 ? 6.285 -15.922 -11.438 1 96.88 17 THR B N 1
ATOM 834 C CA . THR B 1 17 ? 6.188 -15.211 -10.172 1 96.88 17 THR B CA 1
ATOM 835 C C . THR B 1 17 ? 4.75 -14.766 -9.906 1 96.88 17 THR B C 1
ATOM 837 O O . THR B 1 17 ? 4.309 -14.719 -8.758 1 96.88 17 THR B O 1
ATOM 840 N N . GLN B 1 18 ? 4.027 -14.477 -10.961 1 97.88 18 GLN B N 1
ATOM 841 C CA . GLN B 1 18 ? 2.611 -14.164 -10.812 1 97.88 18 GLN B CA 1
ATOM 842 C C . GLN B 1 18 ? 1.855 -15.328 -10.18 1 97.88 18 GLN B C 1
ATOM 844 O O . GLN B 1 18 ? 1.072 -15.133 -9.25 1 97.88 18 GLN B O 1
ATOM 849 N N . GLN B 1 19 ? 2.16 -16.469 -10.727 1 97.56 19 GLN B N 1
ATOM 850 C CA . GLN B 1 19 ? 1.492 -17.641 -10.18 1 97.56 19 GLN B CA 1
ATOM 851 C C . GLN B 1 19 ? 1.895 -17.875 -8.727 1 97.56 19 GLN B C 1
ATOM 853 O O . GLN B 1 19 ? 1.067 -18.281 -7.902 1 97.56 19 GLN B O 1
ATOM 858 N N . ARG B 1 20 ? 3.148 -17.656 -8.445 1 97.06 20 ARG B N 1
ATOM 859 C CA . ARG B 1 20 ? 3.604 -17.766 -7.066 1 97.06 20 ARG B CA 1
ATOM 860 C C . ARG B 1 20 ? 2.887 -16.766 -6.168 1 97.06 20 ARG B C 1
ATOM 862 O O . ARG B 1 20 ? 2.557 -17.078 -5.023 1 97.06 20 ARG B O 1
ATOM 869 N N . SER B 1 21 ? 2.682 -15.578 -6.617 1 98.25 21 SER B N 1
ATOM 870 C CA . SER B 1 21 ? 1.95 -14.555 -5.875 1 98.25 21 SER B CA 1
ATOM 871 C C . SER B 1 21 ? 0.538 -15.023 -5.539 1 98.25 21 SER B C 1
ATOM 873 O O . SER B 1 21 ? 0.089 -14.891 -4.398 1 98.25 21 SER B O 1
ATOM 875 N N . ILE B 1 22 ? -0.075 -15.602 -6.488 1 98 22 ILE B N 1
ATOM 876 C CA . ILE B 1 22 ? -1.443 -16.078 -6.332 1 98 22 ILE B CA 1
ATOM 877 C C . ILE B 1 22 ? -1.473 -17.234 -5.328 1 98 22 ILE B C 1
ATOM 879 O O . ILE B 1 22 ? -2.314 -17.266 -4.43 1 98 22 ILE B O 1
ATOM 883 N N . ASP B 1 23 ? -0.593 -18.094 -5.496 1 97.69 23 ASP B N 1
ATOM 884 C CA . ASP B 1 23 ? -0.529 -19.234 -4.59 1 97.69 23 ASP B CA 1
ATOM 885 C C . ASP B 1 23 ? -0.263 -18.781 -3.156 1 97.69 23 ASP B C 1
ATOM 887 O O . ASP B 1 23 ? -0.854 -19.312 -2.213 1 97.69 23 ASP B O 1
ATOM 891 N N . CYS B 1 24 ? 0.606 -17.906 -2.998 1 97.62 24 CYS B N 1
ATOM 892 C CA . CYS B 1 24 ? 0.927 -17.391 -1.673 1 97.62 24 CYS B CA 1
ATOM 893 C C . CYS B 1 24 ? -0.288 -16.719 -1.041 1 97.62 24 CYS B C 1
ATOM 895 O O . CYS B 1 24 ? -0.555 -16.906 0.148 1 97.62 24 CYS B O 1
ATOM 897 N N . ALA B 1 25 ? -0.966 -15.938 -1.843 1 97.81 25 ALA B N 1
ATOM 898 C CA . ALA B 1 25 ? -2.168 -15.273 -1.354 1 97.81 25 ALA B CA 1
ATOM 899 C C . ALA B 1 25 ? -3.23 -16.281 -0.937 1 97.81 25 ALA B C 1
ATOM 901 O O . ALA B 1 25 ? -3.893 -16.109 0.089 1 97.81 25 ALA B O 1
ATOM 902 N N . ARG B 1 26 ? -3.367 -17.297 -1.71 1 97.12 26 ARG B N 1
ATOM 903 C CA . ARG B 1 26 ? -4.316 -18.344 -1.379 1 97.12 26 ARG B CA 1
ATOM 904 C C . ARG B 1 26 ? -3.965 -19 -0.047 1 97.12 26 ARG B C 1
ATOM 906 O O . ARG B 1 26 ? -4.836 -19.203 0.804 1 97.12 26 ARG B O 1
ATOM 913 N N . ASP B 1 27 ? -2.729 -19.297 0.091 1 97.38 27 ASP B N 1
ATOM 914 C CA . ASP B 1 27 ? -2.262 -19.875 1.345 1 97.38 27 ASP B CA 1
ATOM 915 C C . ASP B 1 27 ? -2.541 -18.953 2.521 1 97.38 27 ASP B C 1
ATOM 917 O O . ASP B 1 27 ? -3.016 -19.391 3.57 1 97.38 27 ASP B O 1
ATOM 921 N N . ALA B 1 28 ? -2.207 -17.734 2.355 1 97.62 28 ALA B N 1
ATOM 922 C CA . ALA B 1 28 ? -2.41 -16.75 3.412 1 97.62 28 ALA B CA 1
ATOM 923 C C . ALA B 1 28 ? -3.885 -16.656 3.795 1 97.62 28 ALA B C 1
ATOM 925 O O . ALA B 1 28 ? -4.223 -16.625 4.98 1 97.62 28 ALA B O 1
ATOM 926 N N . MET B 1 29 ? -4.762 -16.656 2.803 1 96.12 29 MET B N 1
ATOM 927 C CA . MET B 1 29 ? -6.188 -16.453 3.037 1 96.12 29 MET B CA 1
ATOM 928 C C . MET B 1 29 ? -6.82 -17.703 3.656 1 96.12 29 MET B C 1
ATOM 930 O O . MET B 1 29 ? -7.926 -17.641 4.195 1 96.12 29 MET B O 1
ATOM 934 N N . THR B 1 30 ? -6.156 -18.844 3.508 1 95.69 30 THR B N 1
ATOM 935 C CA . THR B 1 30 ? -6.613 -20.062 4.172 1 95.69 30 THR B CA 1
ATOM 936 C C . THR B 1 30 ? -6.227 -20.047 5.645 1 95.69 30 THR B C 1
ATOM 938 O O . THR B 1 30 ? -6.863 -20.703 6.465 1 95.69 30 THR B O 1
ATOM 941 N N . GLN B 1 31 ? -5.262 -19.234 6.016 1 97.12 31 GLN B N 1
ATOM 942 C CA . GLN B 1 31 ? -4.715 -19.234 7.367 1 97.12 31 GLN B CA 1
ATOM 943 C C . GLN B 1 31 ? -5.199 -18.031 8.172 1 97.12 31 GLN B C 1
ATOM 945 O O . GLN B 1 31 ? -5.305 -18.094 9.398 1 97.12 31 GLN B O 1
ATOM 950 N N . PHE B 1 32 ? -5.453 -16.984 7.477 1 96.94 32 PHE B N 1
ATOM 951 C CA . PHE B 1 32 ? -5.781 -15.727 8.156 1 96.94 32 PHE B CA 1
ATOM 952 C C . PHE B 1 32 ? -7.035 -15.102 7.559 1 96.94 32 PHE B C 1
ATOM 954 O O . PHE B 1 32 ? -7.336 -15.297 6.379 1 96.94 32 PHE B O 1
ATOM 961 N N . THR B 1 33 ? -7.742 -14.289 8.391 1 95.06 33 THR B N 1
ATOM 962 C CA . THR B 1 33 ? -8.93 -13.594 7.918 1 95.06 33 THR B CA 1
ATOM 963 C C . THR B 1 33 ? -8.703 -12.086 7.902 1 95.06 33 THR B C 1
ATOM 965 O O . THR B 1 33 ? -9.367 -11.367 7.152 1 95.06 33 THR B O 1
ATOM 968 N N . VAL B 1 34 ? -7.781 -11.633 8.742 1 95.19 34 VAL B N 1
ATOM 969 C CA . VAL B 1 34 ? -7.512 -10.203 8.844 1 95.19 34 VAL B CA 1
ATOM 970 C C . VAL B 1 34 ? -6.57 -9.766 7.723 1 95.19 34 VAL B C 1
ATOM 972 O O . VAL B 1 34 ? -5.531 -10.398 7.496 1 95.19 34 VAL B O 1
ATOM 975 N N . ALA B 1 35 ? -6.965 -8.719 7.062 1 96.38 35 ALA B N 1
ATOM 976 C CA . ALA B 1 35 ? -6.219 -8.242 5.902 1 96.38 35 ALA B CA 1
ATOM 977 C C . ALA B 1 35 ? -4.754 -7.996 6.25 1 96.38 35 ALA B C 1
ATOM 979 O O . ALA B 1 35 ? -3.857 -8.367 5.492 1 96.38 35 ALA B O 1
ATOM 980 N N . LYS B 1 36 ? -4.539 -7.41 7.383 1 95.81 36 LYS B N 1
ATOM 981 C CA . LYS B 1 36 ? -3.182 -7.09 7.812 1 95.81 36 LYS B CA 1
ATOM 982 C C . LYS B 1 36 ? -2.344 -8.352 7.973 1 95.81 36 LYS B C 1
ATOM 984 O O . LYS B 1 36 ? -1.159 -8.367 7.633 1 95.81 36 LYS B O 1
ATOM 989 N N . GLU B 1 37 ? -2.912 -9.359 8.469 1 97.81 37 GLU B N 1
ATOM 990 C CA . GLU B 1 37 ? -2.197 -10.609 8.688 1 97.81 37 GLU B CA 1
ATOM 991 C C . GLU B 1 37 ? -1.918 -11.32 7.367 1 97.81 37 GLU B C 1
ATOM 993 O O . GLU B 1 37 ? -0.863 -11.938 7.195 1 97.81 37 GLU B O 1
ATOM 998 N N . ILE B 1 38 ? -2.865 -11.242 6.496 1 97.88 38 ILE B N 1
ATOM 999 C CA . ILE B 1 38 ? -2.67 -11.805 5.16 1 97.88 38 ILE B CA 1
ATOM 1000 C C . ILE B 1 38 ? -1.502 -11.102 4.473 1 97.88 38 ILE B C 1
ATOM 1002 O O . ILE B 1 38 ? -0.601 -11.75 3.943 1 97.88 38 ILE B O 1
ATOM 1006 N N . ALA B 1 39 ? -1.52 -9.828 4.582 1 98.25 39 ALA B N 1
ATOM 1007 C CA . ALA B 1 39 ? -0.45 -9.031 3.986 1 98.25 39 ALA B CA 1
ATOM 1008 C C . ALA B 1 39 ? 0.9 -9.375 4.613 1 98.25 39 ALA B C 1
ATOM 1010 O O . ALA B 1 39 ? 1.909 -9.477 3.91 1 98.25 39 ALA B O 1
ATOM 1011 N N . ALA B 1 40 ? 0.897 -9.562 5.883 1 98 40 ALA B N 1
ATOM 1012 C CA . ALA B 1 40 ? 2.133 -9.891 6.59 1 98 40 ALA B CA 1
ATOM 1013 C C . ALA B 1 40 ? 2.701 -11.219 6.117 1 98 40 ALA B C 1
ATOM 1015 O O . ALA B 1 40 ? 3.904 -11.336 5.875 1 98 40 ALA B O 1
ATOM 1016 N N . TYR B 1 41 ? 1.853 -12.141 5.984 1 98.31 41 TYR B N 1
ATOM 1017 C CA . TYR B 1 41 ? 2.279 -13.461 5.531 1 98.31 41 TYR B CA 1
ATOM 1018 C C . TYR B 1 41 ? 2.906 -13.383 4.145 1 98.31 41 TYR B C 1
ATOM 1020 O O . TYR B 1 41 ? 3.994 -13.922 3.92 1 98.31 41 TYR B O 1
ATOM 1028 N N . ILE B 1 42 ? 2.266 -12.703 3.252 1 98.19 42 ILE B N 1
ATOM 1029 C CA . ILE B 1 42 ? 2.717 -12.617 1.868 1 98.19 42 ILE B CA 1
ATOM 1030 C C . ILE B 1 42 ? 4.055 -11.883 1.807 1 98.19 42 ILE B C 1
ATOM 1032 O O . ILE B 1 42 ? 4.988 -12.336 1.143 1 98.19 42 ILE B O 1
ATOM 1036 N N . LYS B 1 43 ? 4.078 -10.789 2.463 1 97.38 43 LYS B N 1
ATOM 1037 C CA . LYS B 1 43 ? 5.301 -9.984 2.465 1 97.38 43 LYS B CA 1
ATOM 1038 C C . LYS B 1 43 ? 6.48 -10.789 3 1 97.38 43 LYS B C 1
ATOM 1040 O O . LYS B 1 43 ? 7.574 -10.75 2.43 1 97.38 43 LYS B O 1
ATOM 1045 N N . LYS B 1 44 ? 6.328 -11.461 4.066 1 97.38 44 LYS B N 1
ATOM 1046 C CA . LYS B 1 44 ? 7.387 -12.266 4.676 1 97.38 44 LYS B CA 1
ATOM 1047 C C . LYS B 1 44 ? 7.809 -13.406 3.754 1 97.38 44 LYS B C 1
ATOM 1049 O O . LYS B 1 44 ? 9 -13.695 3.619 1 97.38 44 LYS B O 1
ATOM 1054 N N . GLU B 1 45 ? 6.855 -14.031 3.146 1 97.56 45 GLU B N 1
ATOM 1055 C CA . GLU B 1 45 ? 7.16 -15.102 2.205 1 97.56 45 GLU B CA 1
ATOM 1056 C C . GLU B 1 45 ? 7.988 -14.586 1.029 1 97.56 45 GLU B C 1
ATOM 1058 O O . GLU B 1 45 ? 8.945 -15.234 0.605 1 97.56 45 GLU B O 1
ATOM 1063 N N . PHE B 1 46 ? 7.641 -13.469 0.563 1 97.19 46 PHE B N 1
ATOM 1064 C CA . PHE B 1 46 ? 8.352 -12.906 -0.579 1 97.19 46 PHE B CA 1
ATOM 1065 C C . PHE B 1 46 ? 9.75 -12.445 -0.172 1 97.19 46 PHE B C 1
ATOM 1067 O O . PHE B 1 46 ? 10.711 -12.625 -0.919 1 97.19 46 PHE B O 1
ATOM 1074 N N . ASP B 1 47 ? 9.82 -11.906 0.94 1 95.88 47 ASP B N 1
ATOM 1075 C CA . ASP B 1 47 ? 11.148 -11.531 1.426 1 95.88 47 ASP B CA 1
ATOM 1076 C C . ASP B 1 47 ? 12.039 -12.766 1.576 1 95.88 47 ASP B C 1
ATOM 1078 O O . ASP B 1 47 ? 13.227 -12.719 1.237 1 95.88 47 ASP B O 1
ATOM 1082 N N . SER B 1 48 ? 11.445 -13.734 2.111 1 97.06 48 SER B N 1
ATOM 1083 C CA . SER B 1 48 ? 12.203 -14.953 2.348 1 97.06 48 SER B CA 1
ATOM 1084 C C . SER B 1 48 ? 12.602 -15.617 1.034 1 97.06 48 SER B C 1
ATOM 1086 O O . SER B 1 48 ? 13.719 -16.141 0.907 1 97.06 48 SER B O 1
ATOM 1088 N N . THR B 1 49 ? 11.781 -15.562 0.039 1 96.31 49 THR B N 1
ATOM 1089 C CA . THR B 1 49 ? 11.969 -16.281 -1.21 1 96.31 49 THR B CA 1
ATOM 1090 C C . THR B 1 49 ? 12.82 -15.477 -2.186 1 96.31 49 THR B C 1
ATOM 1092 O O . THR B 1 49 ?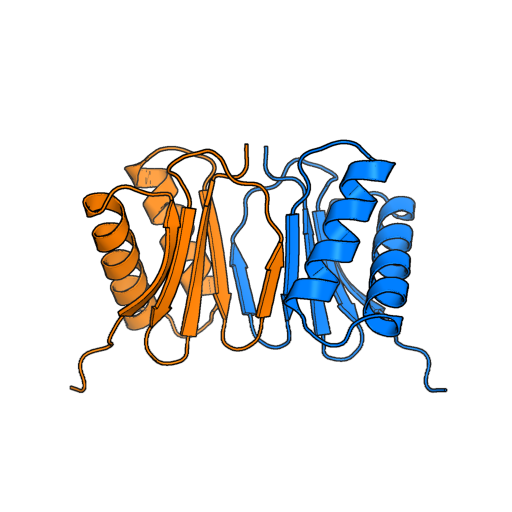 13.656 -16.031 -2.898 1 96.31 49 THR B O 1
ATOM 1095 N N . TYR B 1 50 ? 12.617 -14.133 -2.24 1 93.62 50 TYR B N 1
ATOM 1096 C CA . TYR B 1 50 ? 13.211 -13.344 -3.312 1 93.62 50 TYR B CA 1
ATOM 1097 C C . TYR B 1 50 ? 14.141 -12.273 -2.75 1 93.62 50 TYR B C 1
ATOM 1099 O O . TYR B 1 50 ? 14.742 -11.508 -3.506 1 93.62 50 TYR B O 1
ATOM 1107 N N . GLY B 1 51 ? 14.305 -12.18 -1.419 1 91.38 51 GLY B N 1
ATOM 1108 C CA . GLY B 1 51 ? 15.117 -11.141 -0.816 1 91.38 51 GLY B CA 1
ATOM 1109 C C . GLY B 1 51 ? 14.359 -9.852 -0.568 1 91.38 51 GLY B C 1
ATOM 1110 O O . GLY B 1 51 ? 13.352 -9.586 -1.232 1 91.38 51 GLY B O 1
ATOM 1111 N N . PRO B 1 52 ? 14.75 -9.07 0.346 1 87.81 52 PRO B N 1
ATOM 1112 C CA . PRO B 1 52 ? 14.102 -7.789 0.625 1 87.81 52 PRO B CA 1
ATOM 1113 C C . PRO B 1 52 ? 14.219 -6.805 -0.534 1 87.81 52 PRO B C 1
ATOM 1115 O O . PRO B 1 52 ? 15.102 -6.941 -1.379 1 87.81 52 PRO B O 1
ATOM 1118 N N . ILE B 1 53 ? 13.281 -5.668 -0.619 1 88.56 53 ILE B N 1
ATOM 1119 C CA . ILE B 1 53 ? 12.281 -5.145 0.307 1 88.56 53 ILE B CA 1
ATOM 1120 C C . ILE B 1 53 ? 10.898 -5.195 -0.34 1 88.56 53 ILE B C 1
ATOM 1122 O O . ILE B 1 53 ? 10.531 -4.301 -1.104 1 88.56 53 ILE B O 1
ATOM 1126 N N . TRP B 1 54 ? 10.078 -6.23 -0.174 1 94.5 54 TRP B N 1
ATOM 1127 C CA . TRP B 1 54 ? 8.734 -6.332 -0.717 1 94.5 54 TRP B CA 1
ATOM 1128 C C . TRP B 1 54 ? 7.727 -5.625 0.185 1 94.5 54 TRP B C 1
ATOM 1130 O O . TRP B 1 54 ? 7.996 -5.398 1.367 1 94.5 54 TRP B O 1
ATOM 1140 N N . HIS B 1 55 ? 6.562 -5.262 -0.377 1 95.94 55 HIS B N 1
ATOM 1141 C CA . HIS B 1 55 ? 5.406 -4.664 0.284 1 95.94 55 HIS B CA 1
ATOM 1142 C C . HIS B 1 55 ? 4.109 -5.332 -0.164 1 95.94 55 HIS B C 1
ATOM 1144 O O . HIS B 1 55 ? 3.992 -5.758 -1.315 1 95.94 55 HIS B O 1
ATOM 1150 N N . CYS B 1 56 ? 3.207 -5.426 0.727 1 97.62 56 CYS B N 1
ATOM 1151 C CA . CYS B 1 56 ? 1.923 -6.016 0.364 1 97.62 56 CYS B CA 1
ATOM 1152 C C . CYS B 1 56 ? 0.771 -5.234 0.982 1 97.62 56 CYS B C 1
ATOM 1154 O O . CYS B 1 56 ? 0.834 -4.844 2.15 1 97.62 56 CYS B O 1
ATOM 1156 N N . VAL B 1 57 ? -0.214 -4.973 0.215 1 97.75 57 VAL 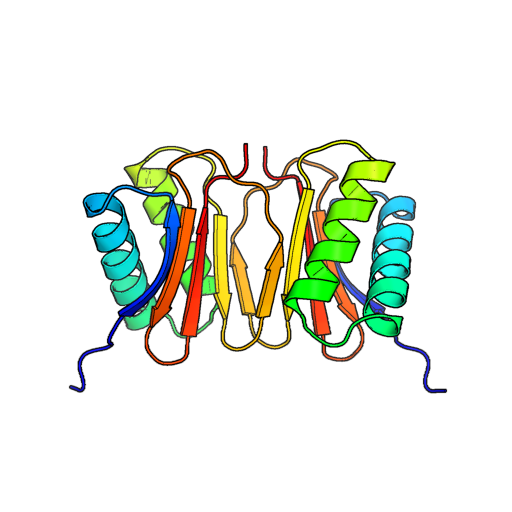B N 1
ATOM 1157 C CA . VAL B 1 57 ? -1.476 -4.383 0.652 1 97.75 57 VAL B CA 1
ATOM 1158 C C . VAL B 1 57 ? -2.631 -5.316 0.295 1 97.75 57 VAL B C 1
ATOM 1160 O O . VAL B 1 57 ? -2.699 -5.832 -0.823 1 97.75 57 VAL B O 1
ATOM 1163 N N . VAL B 1 58 ? -3.514 -5.539 1.217 1 97.94 58 VAL B N 1
ATOM 1164 C CA . VAL B 1 58 ? -4.668 -6.41 1.033 1 97.94 58 VAL B CA 1
ATOM 1165 C C . VAL B 1 58 ? -5.934 -5.695 1.494 1 97.94 58 VAL B C 1
ATOM 1167 O O . VAL B 1 58 ? -5.961 -5.094 2.57 1 97.94 58 VAL B O 1
ATOM 1170 N N . GLY B 1 59 ? -6.984 -5.797 0.61 1 96.69 59 GLY B N 1
ATOM 1171 C CA . GLY B 1 59 ? -8.227 -5.18 1.049 1 96.69 59 GLY B CA 1
ATOM 1172 C C . GLY B 1 59 ? -9.32 -5.219 -0.005 1 96.69 59 GLY B C 1
ATOM 1173 O O . GLY B 1 59 ? -9.125 -5.777 -1.086 1 96.69 59 GLY B O 1
ATOM 1174 N N . ARG B 1 60 ? -10.539 -4.707 0.243 1 92.75 60 ARG B N 1
ATOM 1175 C CA . ARG B 1 60 ? -11.68 -4.738 -0.662 1 92.75 60 ARG B CA 1
ATOM 1176 C C . ARG B 1 60 ? -11.906 -3.379 -1.313 1 92.75 60 ARG B C 1
ATOM 1178 O O . ARG B 1 60 ? -12.406 -3.297 -2.436 1 92.75 60 ARG B O 1
ATOM 1185 N N . GLN B 1 61 ? -11.625 -2.24 -0.646 1 91.88 61 GLN B N 1
ATOM 1186 C CA . GLN B 1 61 ? -11.914 -0.909 -1.17 1 91.88 61 GLN B CA 1
ATOM 1187 C C . GLN B 1 61 ? -10.75 0.047 -0.91 1 91.88 61 GLN B C 1
ATOM 1189 O O . GLN B 1 61 ? -10.836 0.909 -0.033 1 91.88 61 GLN B O 1
ATOM 1194 N N . PHE B 1 62 ? -9.789 -0.175 -1.844 1 95.88 62 PHE B N 1
ATOM 1195 C CA . PHE B 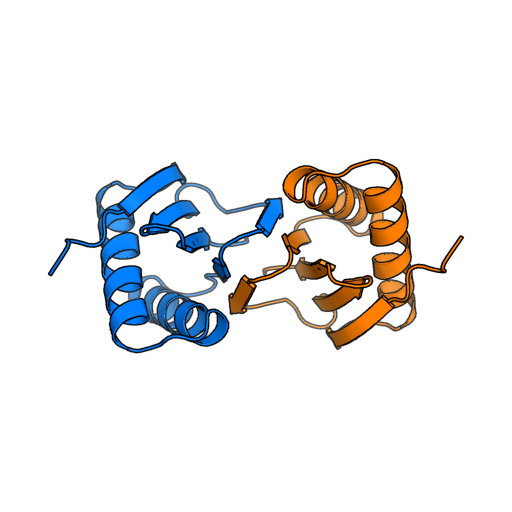1 62 ? -8.672 0.755 -1.712 1 95.88 62 PHE B CA 1
ATOM 1196 C C . PHE B 1 62 ? -8.102 1.116 -3.08 1 95.88 62 PHE B C 1
ATOM 1198 O O . PHE B 1 62 ? -8.367 0.427 -4.066 1 95.88 62 PHE B O 1
ATOM 1205 N N . GLY B 1 63 ? -7.457 2.176 -3.146 1 95.5 63 GLY B N 1
ATOM 1206 C CA . GLY B 1 63 ? -6.629 2.625 -4.254 1 95.5 63 GLY B CA 1
ATOM 1207 C C . GLY B 1 63 ? -5.211 2.967 -3.836 1 95.5 63 GLY B C 1
ATOM 1208 O O . GLY B 1 63 ? -4.957 3.275 -2.67 1 95.5 63 GLY B O 1
ATOM 1209 N N . SER B 1 64 ? -4.328 2.773 -4.859 1 95.06 64 SER B N 1
ATOM 1210 C CA . SER B 1 64 ? -2.93 3.043 -4.539 1 95.06 64 SER B CA 1
ATOM 1211 C C . SER B 1 64 ? -2.219 3.719 -5.707 1 95.06 64 SER B C 1
ATOM 1213 O O . SER B 1 64 ? -2.691 3.668 -6.844 1 95.06 64 SER B O 1
ATOM 1215 N N . TYR B 1 65 ? -1.293 4.457 -5.375 1 93.38 65 TYR B N 1
ATOM 1216 C CA . TYR B 1 65 ? -0.344 5.016 -6.336 1 93.38 65 TYR B CA 1
ATOM 1217 C C . TYR B 1 65 ? 1.088 4.863 -5.836 1 93.38 65 TYR B C 1
ATOM 1219 O O . TYR B 1 65 ? 1.471 5.473 -4.836 1 93.38 65 TYR B O 1
ATOM 1227 N N . LEU B 1 66 ? 1.784 3.969 -6.504 1 90.62 66 LEU B N 1
ATOM 1228 C CA . LEU B 1 66 ? 3.084 3.523 -6.012 1 90.62 66 LEU B CA 1
ATOM 1229 C C . LEU B 1 66 ? 4.121 3.545 -7.129 1 90.62 66 LEU B C 1
ATOM 1231 O O . LEU B 1 66 ? 3.781 3.393 -8.305 1 90.62 66 LEU B O 1
ATOM 1235 N N . THR B 1 67 ? 5.324 3.773 -6.723 1 88.06 67 THR B N 1
ATOM 1236 C CA . THR B 1 67 ? 6.465 3.557 -7.609 1 88.06 67 THR B CA 1
ATOM 1237 C C . THR B 1 67 ? 7.141 2.223 -7.305 1 88.06 67 THR B C 1
ATOM 1239 O O . THR B 1 67 ? 7.504 1.951 -6.156 1 88.06 67 THR B O 1
ATOM 1242 N N . HIS B 1 68 ? 7.223 1.38 -8.312 1 86 68 HIS B N 1
ATOM 1243 C CA . HIS B 1 68 ? 7.793 0.057 -8.078 1 86 68 HIS B CA 1
ATOM 1244 C C . HIS B 1 68 ? 8.984 -0.2 -9 1 86 68 HIS B C 1
ATOM 1246 O O . HIS B 1 68 ? 9.125 0.457 -10.031 1 86 68 HIS B O 1
ATOM 1252 N N . GLU B 1 69 ? 9.859 -1.029 -8.547 1 87.06 69 GLU B N 1
ATOM 1253 C CA . GLU B 1 69 ? 10.93 -1.525 -9.406 1 87.06 69 GLU B CA 1
ATOM 1254 C C . GLU B 1 69 ? 10.383 -2.338 -10.57 1 87.06 69 GLU B C 1
ATOM 1256 O O . GLU B 1 69 ? 9.383 -3.049 -10.422 1 87.06 69 GLU B O 1
ATOM 1261 N N . ALA B 1 70 ? 11.062 -2.238 -11.648 1 89.69 70 ALA B N 1
ATOM 1262 C CA . ALA B 1 70 ? 10.656 -2.984 -12.844 1 89.69 70 ALA B CA 1
ATOM 1263 C C . ALA B 1 70 ? 10.656 -4.484 -12.57 1 89.69 70 ALA B C 1
ATOM 1265 O O . ALA B 1 70 ? 11.547 -5.004 -11.898 1 89.69 70 ALA B O 1
ATOM 1266 N N . ARG B 1 71 ? 9.555 -5.184 -13.07 1 93.06 71 ARG B N 1
ATOM 1267 C CA . ARG B 1 71 ? 9.391 -6.633 -13.055 1 93.06 71 ARG B CA 1
ATOM 1268 C C . ARG B 1 71 ? 9.109 -7.137 -11.648 1 93.06 71 ARG B C 1
ATOM 1270 O O . ARG B 1 71 ? 9.289 -8.32 -11.359 1 93.06 71 ARG B O 1
ATOM 1277 N N . HIS B 1 72 ? 8.688 -6.258 -10.68 1 95.94 72 HIS B N 1
ATOM 1278 C CA . HIS B 1 72 ? 8.398 -6.66 -9.312 1 95.94 72 HIS B CA 1
ATOM 1279 C C . HIS B 1 72 ? 7.094 -6.043 -8.82 1 95.94 72 HIS B C 1
ATOM 1281 O O . HIS B 1 72 ? 7.043 -5.477 -7.723 1 95.94 72 HIS B O 1
ATOM 1287 N N . PHE B 1 73 ? 6.078 -6.273 -9.664 1 97.12 73 PHE B N 1
ATOM 1288 C CA . PHE B 1 73 ? 4.781 -5.699 -9.328 1 97.12 73 PHE B CA 1
ATOM 1289 C C . PHE B 1 73 ? 3.65 -6.609 -9.789 1 97.12 73 PHE B C 1
ATOM 1291 O O . PHE B 1 73 ? 3.65 -7.078 -10.93 1 97.12 73 PHE B O 1
ATOM 1298 N N . ILE B 1 74 ? 2.617 -6.754 -8.875 1 98.12 74 ILE B N 1
ATOM 1299 C CA . ILE B 1 74 ? 1.397 -7.438 -9.289 1 98.12 74 ILE B CA 1
ATOM 1300 C C . ILE B 1 74 ? 0.216 -6.941 -8.461 1 98.12 74 ILE B C 1
ATOM 1302 O O . ILE B 1 74 ? 0.349 -6.707 -7.258 1 98.12 74 ILE B O 1
ATOM 1306 N N . PHE B 1 75 ? -0.876 -6.762 -9.141 1 97.81 75 PHE B N 1
ATOM 1307 C CA . PHE B 1 75 ? -2.162 -6.398 -8.562 1 97.81 75 PHE B CA 1
ATOM 1308 C C . PHE B 1 75 ? -3.262 -7.332 -9.047 1 97.81 75 PHE B C 1
ATOM 1310 O O . PHE B 1 75 ? -3.527 -7.414 -10.25 1 97.81 75 PHE B O 1
ATOM 1317 N N . PHE B 1 76 ? -3.9 -8 -8.102 1 98.25 76 PHE B N 1
ATOM 1318 C CA . PHE B 1 76 ? -4.918 -8.953 -8.516 1 98.25 76 PHE B CA 1
ATOM 1319 C C . PHE B 1 76 ? -6 -9.094 -7.457 1 98.25 76 PHE B C 1
ATOM 1321 O O . PHE B 1 76 ? -5.84 -8.602 -6.336 1 98.25 76 PHE B O 1
ATOM 1328 N N . TYR B 1 77 ? -7.086 -9.719 -7.91 1 96.94 77 TYR B N 1
ATOM 1329 C CA . TYR B 1 77 ? -8.188 -10.031 -7.008 1 96.94 77 TYR B CA 1
ATOM 1330 C C . TYR B 1 77 ? -8.266 -11.531 -6.738 1 96.94 77 TYR B C 1
ATOM 1332 O O . TYR B 1 77 ? -8.031 -12.336 -7.637 1 96.94 77 TYR B O 1
ATOM 1340 N N . MET B 1 78 ? -8.5 -11.828 -5.516 1 95.94 78 MET B N 1
ATOM 1341 C CA . MET B 1 78 ? -9 -13.141 -5.133 1 95.94 78 MET B CA 1
ATOM 1342 C C . MET B 1 78 ? -10.445 -13.055 -4.641 1 95.94 78 MET B C 1
ATOM 1344 O O . MET B 1 78 ? -10.695 -12.609 -3.52 1 95.94 78 MET B O 1
ATOM 1348 N N . ASN B 1 79 ? -11.305 -13.523 -5.523 1 89.75 79 ASN B N 1
ATOM 1349 C CA . ASN B 1 79 ? -12.711 -13.172 -5.34 1 89.75 79 ASN B CA 1
ATOM 1350 C C . ASN B 1 79 ? -12.898 -11.664 -5.188 1 89.75 79 ASN B C 1
ATOM 1352 O O . ASN B 1 79 ? -12.68 -10.914 -6.137 1 89.75 79 ASN B O 1
ATOM 1356 N N . GLN B 1 80 ? -13.297 -11.273 -3.904 1 91.31 80 GLN B N 1
ATOM 1357 C CA . GLN B 1 80 ? -13.555 -9.844 -3.773 1 91.31 80 GLN B CA 1
ATOM 1358 C C . GLN B 1 80 ? -12.414 -9.133 -3.055 1 91.31 80 GLN B C 1
ATOM 1360 O O . GLN B 1 80 ? -12.43 -7.914 -2.902 1 91.31 80 GLN B O 1
ATOM 1365 N N . MET B 1 81 ? -11.383 -9.867 -2.744 1 94.81 81 MET B N 1
ATOM 1366 C CA . MET B 1 81 ? -10.242 -9.281 -2.037 1 94.81 81 MET B CA 1
ATOM 1367 C C . MET B 1 81 ? -9.156 -8.859 -3.016 1 94.81 81 MET B C 1
ATOM 1369 O O . MET B 1 81 ? -8.719 -9.656 -3.848 1 94.81 81 MET B O 1
ATOM 1373 N N . ALA B 1 82 ? -8.758 -7.602 -2.934 1 97.19 82 ALA B N 1
ATOM 1374 C CA . ALA B 1 82 ? -7.668 -7.082 -3.758 1 97.19 82 ALA B CA 1
ATOM 1375 C C . ALA B 1 82 ? -6.32 -7.289 -3.074 1 97.19 82 AL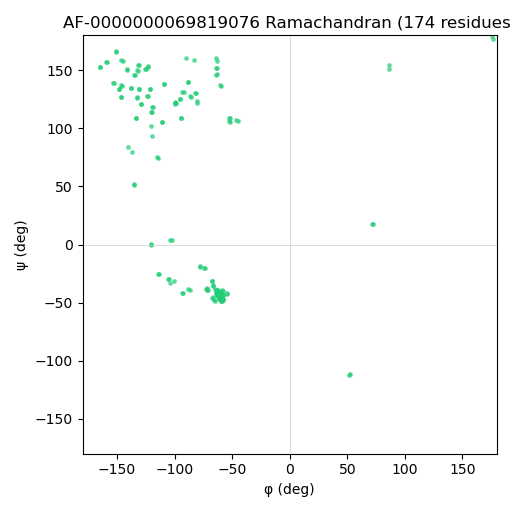A B C 1
ATOM 1377 O O . ALA B 1 82 ? -6.195 -7.086 -1.865 1 97.19 82 ALA B O 1
ATOM 1378 N N . ILE B 1 83 ? -5.277 -7.656 -3.84 1 98.12 83 ILE B N 1
ATOM 1379 C CA . ILE B 1 83 ? -3.938 -7.898 -3.324 1 98.12 83 ILE B CA 1
ATOM 1380 C C . ILE B 1 83 ? -2.91 -7.176 -4.195 1 98.12 83 ILE B C 1
ATOM 1382 O O . ILE B 1 83 ? -2.9 -7.336 -5.418 1 98.12 83 ILE B O 1
ATOM 1386 N N . LEU B 1 84 ? -2.117 -6.387 -3.527 1 98 84 LEU B N 1
ATOM 1387 C CA . LEU B 1 84 ? -1.037 -5.637 -4.16 1 98 84 LEU B CA 1
ATOM 1388 C C . LEU B 1 84 ? 0.314 -6.039 -3.58 1 98 84 LEU B C 1
ATOM 1390 O O . LEU B 1 84 ? 0.534 -5.93 -2.371 1 98 84 LEU B O 1
ATOM 1394 N N . ILE B 1 85 ? 1.182 -6.57 -4.438 1 98 85 ILE B N 1
ATOM 1395 C CA . ILE B 1 85 ? 2.533 -6.973 -4.062 1 98 85 ILE B CA 1
ATOM 1396 C C . ILE B 1 85 ? 3.549 -6.258 -4.953 1 98 85 ILE B C 1
ATOM 1398 O O . ILE B 1 85 ? 3.418 -6.262 -6.18 1 98 85 ILE B O 1
ATOM 1402 N N . PHE B 1 86 ? 4.523 -5.621 -4.297 1 96.56 86 PHE B N 1
ATOM 1403 C CA . PHE B 1 86 ? 5.488 -4.906 -5.121 1 96.56 86 PHE B CA 1
ATOM 1404 C C . PHE B 1 86 ? 6.785 -4.668 -4.359 1 96.56 86 PHE B C 1
ATOM 1406 O O . PHE B 1 86 ? 6.824 -4.812 -3.135 1 96.56 86 PHE B O 1
ATOM 1413 N N . LYS B 1 87 ? 7.832 -4.473 -5.066 1 92.62 87 LYS B N 1
ATOM 1414 C CA . LYS B 1 87 ? 9.07 -3.928 -4.52 1 92.62 87 LYS B CA 1
ATOM 1415 C C . LYS B 1 87 ? 9.195 -2.438 -4.82 1 92.62 87 LYS B C 1
ATOM 1417 O O . LYS B 1 87 ? 8.922 -1.999 -5.941 1 92.62 87 LYS B O 1
ATOM 1422 N N . ALA B 1 88 ? 9.305 -1.668 -3.566 1 80.88 88 ALA B N 1
ATOM 1423 C CA . ALA B 1 88 ? 9.484 -0.228 -3.74 1 80.88 88 ALA B CA 1
ATOM 1424 C C . ALA B 1 88 ? 10.961 0.153 -3.719 1 80.88 88 ALA B C 1
ATOM 1426 O O . ALA B 1 88 ? 11.672 -0.169 -2.768 1 80.88 88 ALA B O 1
ATOM 1427 N N . GLY B 1 89 ? 11.727 0.56 -4.699 1 63.16 89 GLY B N 1
ATOM 1428 C CA . GLY B 1 89 ? 13.117 0.985 -4.793 1 63.16 89 GLY B CA 1
ATOM 1429 C C . GLY B 1 89 ? 13.602 1.13 -6.223 1 63.16 89 GLY B C 1
ATOM 1430 O O . GLY B 1 89 ? 12.961 0.633 -7.152 1 63.16 89 GLY B O 1
#

InterPro domains:
  IPR001372 Dynein light chain, type 1/2 [PF01221] (5-88)
  IPR001372 Dynein light chain, type 1/2 [PTHR11886] (5-88)
  IPR001372 Dynein light chain, type 1/2 [SM01375] (1-88)
  IPR037177 Dynein light chain superfamily [G3DSA:3.30.740.10] (1-89)
  IPR037177 Dynein light chain superfamily [SSF54648] (1-88)

Nearest PDB structures (foldseek):
  7y8w-assembly1_B  TM=9.962E-01  e=3.013E-15  Caenorhabditis elegans
  2xqq-assembly2_B  TM=9.789E-01  e=3.444E-15  Homo sapiens
  4d07-assembly1_A-2  TM=9.859E-01  e=6.718E-15  Homo sapiens
  3rjs-assembly1_A-2  TM=9.837E-01  e=1.498E-14  Toxoplasma gondii
  8glv-assembly1_AQ  TM=9.808E-01  e=1.830E-14  Chlamydomonas reinhardtii

Organism: Echinococcus multilocularis (NCBI:txid6211)